Protein AF-A0A8X7V877-F1 (afdb_monomer_lite)

Radius of gyration: 15.84 Å; chains: 1; bounding box: 40×23×43 Å

Foldseek 3Di:
DDDPPVSVVVCLDLVNLQEPDCVCVCPVPVVLCDPPHVCVVSLVSSVVSNNLVSLLVVLVVCCVVVHLVSSLVSLVSNPPVDVSSLVSNLVSCVVVVNNVVSVVSVVRHDPD

Secondary structure (DSSP, 8-state):
-PPPHHHHHHTTSHHHHHHS--HHHHHT-GGGGSTT-TTHHHHHHHHHTT-HHHHHHHHHHHHHHH-HHHHHHHHGGGTTT-HHHHHHHHHHHHHTT-HHHHHHHHHH----

Organism: Brassica carinata (NCBI:txid52824)

pLDDT: mean 90.97, std 10.21, range [44.94, 98.0]

Structure (mmCIF, N/CA/C/O backbone):
data_AF-A0A8X7V877-F1
#
_entry.id   AF-A0A8X7V877-F1
#
loop_
_atom_site.group_PDB
_atom_site.id
_atom_site.type_symbol
_atom_site.label_atom_id
_atom_site.label_alt_id
_atom_site.label_comp_id
_atom_site.label_asym_id
_atom_site.label_entity_id
_atom_site.label_seq_id
_atom_site.pdbx_PDB_ins_code
_atom_site.Cartn_x
_atom_site.Cartn_y
_atom_site.Cartn_z
_atom_site.occupancy
_atom_site.B_iso_or_equiv
_atom_site.auth_seq_id
_atom_site.auth_comp_id
_atom_site.auth_asym_id
_atom_site.auth_atom_id
_atom_site.pdbx_PDB_model_num
ATOM 1 N N . MET A 1 1 ? 19.287 -13.806 -22.613 1.00 44.94 1 MET A N 1
ATOM 2 C CA . MET A 1 1 ? 18.903 -12.640 -23.441 1.00 44.94 1 MET A CA 1
ATOM 3 C C . MET A 1 1 ? 19.097 -11.386 -22.591 1.00 44.94 1 MET A C 1
ATOM 5 O O . MET A 1 1 ? 18.443 -11.283 -21.565 1.00 44.94 1 MET A O 1
ATOM 9 N N . ARG A 1 2 ? 20.043 -10.493 -22.917 1.00 54.41 2 ARG A N 1
ATOM 10 C CA . ARG A 1 2 ? 20.175 -9.194 -22.227 1.00 54.41 2 ARG A CA 1
ATOM 11 C C . ARG A 1 2 ? 19.336 -8.176 -22.994 1.00 54.41 2 ARG A C 1
ATOM 13 O O . ARG A 1 2 ? 19.546 -8.019 -24.193 1.00 54.41 2 ARG A O 1
ATOM 20 N N . ALA A 1 3 ? 18.389 -7.522 -22.327 1.00 58.69 3 ALA A N 1
ATOM 21 C CA . ALA A 1 3 ? 17.682 -6.395 -22.921 1.00 58.69 3 ALA A CA 1
ATOM 22 C C . ALA A 1 3 ? 18.712 -5.318 -23.306 1.00 58.69 3 ALA A C 1
ATOM 24 O O . ALA A 1 3 ? 19.557 -4.948 -22.491 1.00 58.69 3 ALA A O 1
ATOM 25 N N . GLY A 1 4 ? 18.689 -4.855 -24.558 1.00 68.38 4 GLY A N 1
ATOM 26 C CA . GLY A 1 4 ? 19.527 -3.732 -24.987 1.00 68.38 4 GLY A CA 1
ATOM 27 C C . GLY A 1 4 ? 19.135 -2.437 -24.266 1.00 68.38 4 GLY A C 1
ATOM 28 O O . GLY A 1 4 ? 18.082 -2.369 -23.634 1.00 68.38 4 GLY A O 1
ATOM 29 N N . LYS A 1 5 ? 19.947 -1.381 -24.402 1.00 69.44 5 LYS A N 1
ATOM 30 C CA . LYS A 1 5 ? 19.736 -0.073 -23.747 1.00 69.44 5 LYS A CA 1
ATOM 31 C C . LYS A 1 5 ? 18.295 0.455 -23.892 1.00 69.44 5 LYS A C 1
ATOM 33 O O . LYS A 1 5 ? 17.680 0.830 -22.903 1.00 69.44 5 LYS A O 1
ATOM 38 N N . ARG A 1 6 ? 17.711 0.324 -25.090 1.00 70.62 6 ARG A N 1
ATOM 39 C CA . ARG A 1 6 ? 16.306 0.675 -25.378 1.00 70.62 6 ARG A CA 1
ATOM 40 C C . ARG A 1 6 ? 15.291 -0.152 -24.579 1.00 70.62 6 ARG A C 1
ATOM 42 O O . ARG A 1 6 ? 14.302 0.386 -24.107 1.00 70.62 6 ARG A O 1
ATOM 49 N N . GLY A 1 7 ? 15.538 -1.449 -24.395 1.00 73.50 7 GLY A N 1
ATOM 50 C CA . GLY A 1 7 ? 14.686 -2.317 -23.573 1.00 73.50 7 GLY A CA 1
ATOM 51 C C . GLY A 1 7 ? 14.721 -1.939 -22.091 1.00 73.50 7 GLY A C 1
ATOM 52 O O . GLY A 1 7 ? 13.693 -1.978 -21.423 1.00 73.50 7 GLY A O 1
ATOM 53 N N . SER A 1 8 ? 15.886 -1.508 -21.598 1.00 72.69 8 SER A N 1
ATOM 54 C CA . SER A 1 8 ? 16.029 -0.984 -20.234 1.00 72.69 8 SER A CA 1
ATOM 55 C C . SER A 1 8 ? 15.346 0.372 -20.044 1.00 72.69 8 SER A C 1
ATOM 57 O O . SER A 1 8 ? 14.867 0.661 -18.956 1.00 72.69 8 SER A O 1
ATOM 59 N N . GLU A 1 9 ? 15.295 1.215 -21.073 1.00 82.69 9 GLU A N 1
ATOM 60 C CA . GLU A 1 9 ? 14.603 2.509 -21.014 1.00 82.69 9 GLU A CA 1
ATOM 61 C C . GLU A 1 9 ? 13.074 2.333 -21.005 1.00 82.69 9 GLU A C 1
ATOM 63 O O . GLU A 1 9 ? 12.373 3.059 -20.301 1.00 82.69 9 GLU A O 1
ATOM 68 N N . LEU A 1 10 ? 12.552 1.324 -21.716 1.00 86.06 10 LEU A N 1
ATOM 69 C CA . LEU A 1 10 ? 11.113 1.040 -21.788 1.00 86.06 10 LEU A CA 1
ATOM 70 C C . LEU A 1 10 ? 10.488 0.734 -20.421 1.00 86.06 10 LEU A C 1
ATOM 72 O O . LEU A 1 10 ? 9.414 1.247 -20.117 1.00 86.06 10 LEU A O 1
ATOM 76 N N . VAL A 1 11 ? 11.158 -0.051 -19.568 1.00 88.00 11 VAL A N 1
ATOM 77 C CA . VAL A 1 11 ? 10.614 -0.413 -18.242 1.00 88.00 11 VAL A CA 1
ATOM 78 C C . VAL A 1 11 ? 10.505 0.780 -17.288 1.00 88.00 11 VAL A C 1
ATOM 80 O O . VAL A 1 11 ? 9.823 0.693 -16.271 1.00 88.00 11 VAL A O 1
ATOM 83 N N . HIS A 1 12 ? 11.155 1.899 -17.613 1.00 90.75 12 HIS A N 1
ATOM 84 C CA . HIS A 1 12 ? 11.095 3.139 -16.844 1.00 90.75 12 HIS A CA 1
ATOM 85 C C . HIS A 1 12 ? 10.091 4.156 -17.400 1.00 90.75 12 HIS A C 1
ATOM 87 O O . HIS A 1 12 ? 9.992 5.257 -16.863 1.00 90.75 12 HIS A O 1
ATOM 93 N N . GLN A 1 13 ? 9.335 3.819 -18.449 1.00 94.31 13 GLN A N 1
ATOM 94 C CA . GLN A 1 13 ? 8.298 4.713 -18.955 1.00 94.31 13 GLN A CA 1
ATOM 95 C C . GLN A 1 13 ? 7.164 4.885 -17.927 1.00 94.31 13 GLN A C 1
ATOM 97 O O . GLN A 1 13 ? 6.703 3.887 -17.368 1.00 94.31 13 GLN A O 1
ATOM 102 N N . PRO A 1 14 ? 6.639 6.112 -17.730 1.00 95.38 14 PRO A N 1
ATOM 103 C CA . PRO A 1 14 ? 5.539 6.381 -16.798 1.00 95.38 14 PRO A CA 1
ATOM 104 C C . PRO A 1 14 ? 4.319 5.470 -16.982 1.00 95.38 14 PRO A C 1
ATOM 106 O O . PRO A 1 14 ? 3.749 4.976 -16.012 1.00 95.38 14 PRO A O 1
ATOM 109 N N . SER A 1 15 ? 3.934 5.203 -18.234 1.00 95.44 15 SER A N 1
ATOM 110 C CA . SER A 1 15 ? 2.802 4.332 -18.575 1.00 95.44 15 SER A CA 1
ATOM 111 C C . SER A 1 15 ? 3.014 2.881 -18.142 1.00 95.44 15 SER A C 1
ATOM 113 O O . SER A 1 15 ? 2.055 2.221 -17.741 1.00 95.44 15 SER A O 1
ATOM 115 N N . ILE A 1 16 ? 4.259 2.398 -18.201 1.00 95.69 16 ILE A N 1
ATOM 116 C CA . ILE A 1 16 ? 4.646 1.063 -17.747 1.00 95.69 16 ILE A CA 1
ATOM 117 C C . ILE A 1 16 ? 4.685 1.027 -16.225 1.00 95.69 16 ILE A C 1
ATOM 119 O O . ILE A 1 16 ? 4.041 0.165 -15.638 1.00 95.69 16 ILE A O 1
ATOM 123 N N . LEU A 1 17 ? 5.363 1.981 -15.584 1.00 97.12 17 LEU A N 1
ATOM 124 C CA . LEU A 1 17 ? 5.462 2.054 -14.122 1.00 97.12 17 LEU A CA 1
ATOM 125 C C . LEU A 1 17 ? 4.079 2.098 -13.463 1.00 97.12 17 LEU A C 1
ATOM 127 O O . LEU A 1 17 ? 3.849 1.394 -12.485 1.00 97.12 17 LEU A O 1
ATOM 131 N N . LYS A 1 18 ? 3.130 2.834 -14.052 1.00 97.00 18 LYS A N 1
ATOM 132 C CA . LYS A 1 18 ? 1.747 2.934 -13.568 1.00 97.00 18 LYS A CA 1
ATOM 133 C C . LYS A 1 18 ? 0.924 1.643 -13.709 1.00 97.00 18 LYS A C 1
ATOM 135 O O . LYS A 1 18 ? -0.058 1.486 -12.992 1.00 97.00 18 LYS A O 1
ATOM 140 N N . ARG A 1 19 ? 1.267 0.742 -14.641 1.00 96.25 19 ARG A N 1
ATOM 141 C CA . ARG A 1 19 ? 0.411 -0.404 -15.034 1.00 96.25 19 ARG A CA 1
ATOM 142 C C . ARG A 1 19 ? 1.066 -1.778 -14.910 1.00 96.25 19 ARG A C 1
ATOM 144 O O . ARG A 1 19 ? 0.390 -2.781 -15.124 1.00 96.25 19 ARG A O 1
ATOM 151 N N . CYS A 1 20 ? 2.369 -1.852 -14.660 1.00 95.69 20 CYS A N 1
ATOM 152 C CA . CYS A 1 20 ? 3.062 -3.129 -14.569 1.00 95.69 20 CYS A CA 1
ATOM 153 C C . CYS A 1 20 ? 2.559 -3.940 -13.367 1.00 95.69 20 CYS A C 1
ATOM 155 O O . CYS A 1 20 ? 2.233 -3.390 -12.315 1.00 95.69 20 CYS A O 1
ATOM 157 N N . ASN A 1 21 ? 2.509 -5.263 -13.528 1.00 95.56 21 ASN A N 1
ATOM 158 C CA . ASN A 1 21 ? 2.143 -6.164 -12.444 1.00 95.56 21 ASN A CA 1
ATOM 159 C C . ASN A 1 21 ? 3.323 -6.306 -11.473 1.00 95.56 21 ASN A C 1
ATOM 161 O O . ASN A 1 21 ? 4.312 -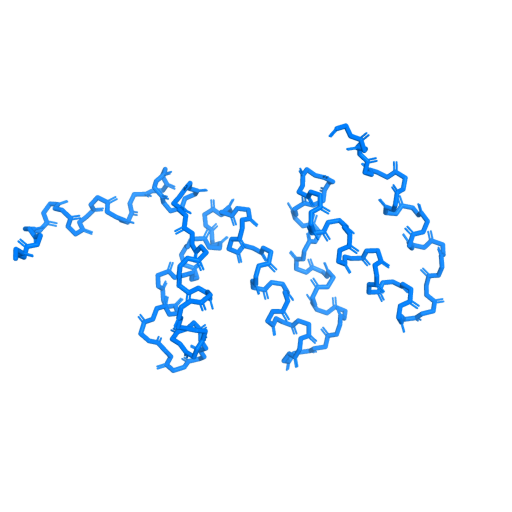6.973 -11.785 1.00 95.56 21 ASN A O 1
ATOM 165 N N . VAL A 1 22 ? 3.203 -5.695 -10.297 1.00 95.06 22 VAL A N 1
ATOM 166 C CA . VAL A 1 22 ? 4.226 -5.748 -9.242 1.00 95.06 22 VAL A CA 1
ATOM 167 C C . VAL A 1 22 ? 4.081 -6.961 -8.319 1.00 95.06 22 VAL A C 1
ATOM 169 O O . VAL A 1 22 ? 5.004 -7.258 -7.563 1.00 95.06 22 VAL A O 1
ATOM 172 N N . SER A 1 23 ? 2.975 -7.710 -8.400 1.00 93.31 23 SER A N 1
ATOM 173 C CA . SER A 1 23 ? 2.684 -8.842 -7.506 1.00 93.31 23 SER A CA 1
ATOM 174 C C . SER A 1 23 ? 3.795 -9.901 -7.452 1.00 93.31 23 SER A C 1
ATOM 176 O O . SER A 1 23 ? 4.099 -10.362 -6.355 1.00 93.31 23 SER A O 1
ATOM 178 N N . PRO A 1 24 ? 4.481 -10.273 -8.556 1.00 91.62 24 PRO A N 1
ATOM 179 C CA . PRO A 1 24 ? 5.604 -11.208 -8.478 1.00 91.62 24 PRO A CA 1
ATOM 180 C C . PRO A 1 24 ? 6.761 -10.706 -7.602 1.00 91.62 24 PRO A C 1
ATOM 182 O O . PRO A 1 24 ? 7.395 -11.503 -6.916 1.00 91.62 24 PRO A O 1
ATOM 185 N N . MET A 1 25 ? 7.017 -9.392 -7.582 1.00 91.75 25 MET A N 1
ATOM 186 C CA . MET A 1 25 ? 8.078 -8.793 -6.760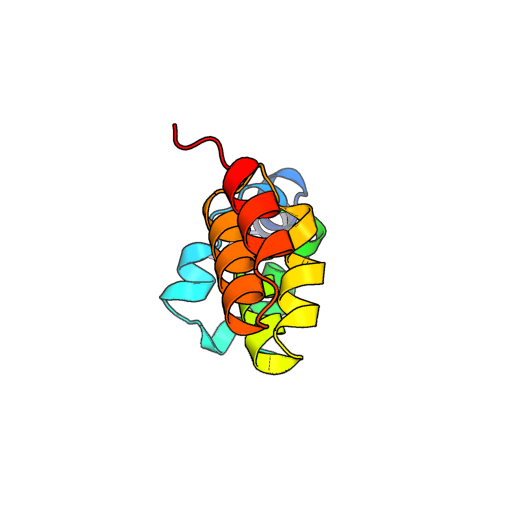 1.00 91.75 25 MET A CA 1
ATOM 187 C C . MET A 1 25 ? 7.760 -8.926 -5.268 1.00 91.75 25 MET A C 1
ATOM 18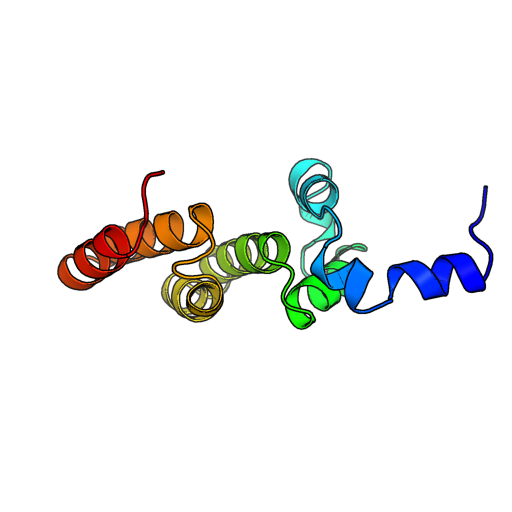9 O O . MET A 1 25 ? 8.671 -9.101 -4.464 1.00 91.75 25 MET A O 1
ATOM 193 N N . VAL A 1 26 ? 6.472 -8.880 -4.916 1.00 89.38 26 VAL A N 1
ATOM 194 C CA . VAL A 1 26 ? 5.984 -8.992 -3.537 1.00 89.38 26 VAL A CA 1
ATOM 195 C C . VAL A 1 26 ? 5.836 -10.452 -3.107 1.00 89.38 26 VAL A C 1
ATOM 19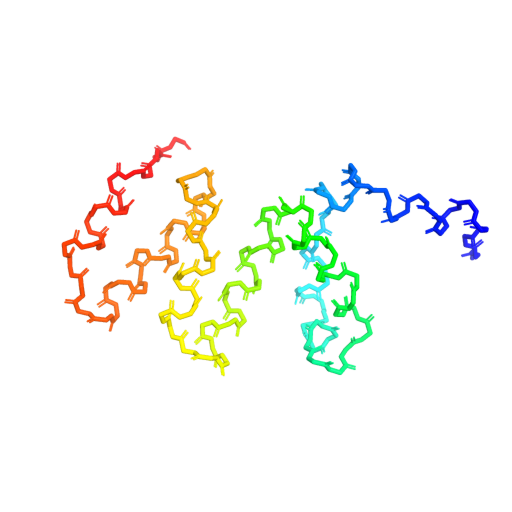7 O O . VAL A 1 26 ? 6.314 -10.825 -2.043 1.00 89.38 26 VAL A O 1
ATOM 200 N N . ASN A 1 27 ? 5.232 -11.299 -3.941 1.00 88.94 27 ASN A N 1
ATOM 201 C CA . ASN A 1 27 ? 4.843 -12.660 -3.558 1.00 88.94 27 ASN A CA 1
ATOM 202 C C . ASN A 1 27 ? 5.988 -13.674 -3.667 1.00 88.94 27 ASN A C 1
ATOM 204 O O . ASN A 1 27 ? 6.063 -14.603 -2.870 1.00 88.94 27 ASN A O 1
ATOM 208 N N . VAL A 1 28 ? 6.879 -13.520 -4.652 1.00 88.94 28 VAL A N 1
ATOM 209 C CA . VAL A 1 28 ? 7.969 -14.484 -4.891 1.00 88.94 28 VAL A CA 1
ATOM 210 C C . VAL A 1 28 ? 9.224 -14.105 -4.113 1.00 88.94 28 VAL A C 1
ATOM 212 O O . VAL A 1 28 ? 10.024 -14.960 -3.740 1.00 88.94 28 VAL A O 1
ATOM 215 N N . SER A 1 29 ? 9.449 -12.812 -3.886 1.00 85.75 29 SER A N 1
ATOM 216 C CA . SER A 1 29 ? 10.676 -12.325 -3.251 1.00 85.75 29 SER A CA 1
ATOM 217 C C . SER A 1 29 ? 10.428 -11.087 -2.383 1.00 85.75 29 SER A C 1
ATOM 219 O O . SER A 1 29 ? 11.050 -10.049 -2.614 1.00 85.75 29 SER A O 1
ATOM 221 N N . PRO A 1 30 ? 9.583 -11.187 -1.337 1.00 83.94 30 PRO A N 1
ATOM 222 C CA . PRO A 1 30 ? 9.218 -10.047 -0.490 1.00 83.94 30 PRO A CA 1
ATOM 223 C C . PRO A 1 30 ? 10.430 -9.376 0.175 1.00 83.94 30 PRO A C 1
ATOM 225 O O . PRO A 1 30 ? 10.449 -8.167 0.380 1.00 83.94 30 PRO A O 1
ATOM 228 N N . CYS A 1 31 ? 11.505 -10.116 0.464 1.00 86.62 31 CYS A N 1
ATOM 229 C CA . CYS A 1 31 ? 12.729 -9.519 1.008 1.00 86.62 31 CYS A CA 1
ATOM 230 C C . CYS A 1 31 ? 13.406 -8.535 0.032 1.00 86.62 31 CYS A C 1
ATOM 232 O O . CYS A 1 31 ? 14.085 -7.605 0.464 1.00 86.62 31 CYS A O 1
ATOM 234 N N . GLN A 1 32 ? 13.195 -8.693 -1.279 1.00 89.25 32 GLN A N 1
ATOM 235 C CA . GLN A 1 32 ? 13.796 -7.843 -2.307 1.00 89.25 32 GLN A CA 1
ATOM 236 C C . GLN A 1 32 ? 13.096 -6.483 -2.447 1.00 89.25 32 GLN A C 1
ATOM 238 O O . GLN A 1 32 ? 13.681 -5.572 -3.032 1.00 89.25 32 GLN A O 1
ATOM 243 N N . ILE A 1 33 ? 11.888 -6.312 -1.902 1.00 87.38 33 ILE A N 1
ATOM 244 C CA . ILE A 1 33 ? 11.198 -5.010 -1.836 1.00 87.38 33 ILE A CA 1
ATOM 245 C C . ILE A 1 33 ? 11.450 -4.261 -0.518 1.00 87.38 33 ILE A C 1
ATOM 247 O O . ILE A 1 33 ? 10.978 -3.135 -0.364 1.00 87.38 33 ILE A O 1
ATOM 251 N N . GLY A 1 34 ? 12.179 -4.862 0.429 1.00 85.25 34 GLY A N 1
ATOM 252 C CA . GLY A 1 34 ? 12.606 -4.211 1.669 1.00 85.25 34 GLY A CA 1
ATOM 253 C C . GLY A 1 34 ? 13.719 -3.178 1.445 1.00 85.25 34 GLY A C 1
ATOM 254 O O . GLY A 1 34 ? 14.229 -3.027 0.336 1.00 85.25 34 GLY A O 1
ATOM 255 N N . LYS A 1 35 ? 14.135 -2.471 2.508 1.00 82.62 35 LYS A N 1
ATOM 256 C CA . LYS A 1 35 ? 15.099 -1.345 2.439 1.00 82.62 35 LYS A CA 1
ATOM 257 C C . LYS A 1 35 ? 16.400 -1.652 1.677 1.00 82.62 35 LYS A C 1
ATOM 259 O O . LYS A 1 35 ? 16.922 -0.764 1.016 1.00 82.62 35 LYS A O 1
ATOM 264 N N . SER A 1 36 ? 16.916 -2.877 1.767 1.00 86.06 36 SER A N 1
ATOM 265 C CA . SER A 1 36 ? 18.168 -3.319 1.129 1.00 86.06 36 SER A CA 1
ATOM 266 C C . SER A 1 36 ? 17.963 -4.216 -0.095 1.00 86.06 36 SER A C 1
ATOM 268 O O . SER A 1 36 ? 18.925 -4.757 -0.638 1.00 86.06 36 SER A O 1
ATOM 270 N N . GLY A 1 37 ? 16.718 -4.425 -0.515 1.00 90.25 37 GLY A N 1
ATOM 271 C CA . GLY A 1 37 ? 16.396 -5.359 -1.577 1.00 90.25 37 GLY A CA 1
ATOM 272 C C . GLY A 1 37 ? 16.589 -4.766 -2.975 1.00 90.25 37 GLY A C 1
ATOM 273 O O . GLY A 1 37 ? 16.344 -3.581 -3.212 1.00 90.25 37 GLY A O 1
ATOM 274 N N . ASN A 1 38 ? 16.987 -5.606 -3.936 1.00 91.69 38 ASN A N 1
ATOM 275 C CA . ASN A 1 38 ? 17.310 -5.158 -5.297 1.00 91.69 38 ASN A CA 1
ATOM 276 C C . ASN A 1 38 ? 16.102 -4.578 -6.052 1.00 91.69 38 ASN A C 1
ATOM 278 O O . ASN A 1 38 ? 16.261 -3.839 -7.023 1.00 91.69 38 ASN A O 1
ATOM 282 N N . PHE A 1 39 ? 14.887 -4.918 -5.626 1.00 93.00 39 PHE A N 1
ATOM 283 C CA . PHE A 1 39 ? 13.646 -4.514 -6.278 1.00 93.00 39 PHE A CA 1
ATOM 284 C C . PHE A 1 39 ? 13.096 -3.192 -5.736 1.00 93.00 39 PHE A C 1
ATOM 286 O O . PHE A 1 39 ? 12.291 -2.553 -6.419 1.00 93.00 39 PHE A O 1
ATOM 293 N N . ARG A 1 40 ? 13.559 -2.741 -4.559 1.00 93.81 40 ARG A N 1
ATOM 294 C CA . ARG A 1 40 ? 13.035 -1.561 -3.851 1.00 93.81 40 ARG A CA 1
ATOM 295 C C . ARG A 1 40 ? 12.984 -0.319 -4.730 1.00 93.81 40 ARG A C 1
ATOM 297 O O . ARG A 1 40 ? 11.947 0.330 -4.806 1.00 93.81 40 ARG A O 1
ATOM 304 N N . ASN A 1 41 ? 14.079 -0.005 -5.421 1.00 94.06 41 ASN A N 1
ATOM 305 C CA . ASN A 1 41 ? 14.171 1.216 -6.225 1.00 94.06 41 ASN A CA 1
ATOM 306 C C . ASN A 1 41 ? 13.180 1.225 -7.393 1.00 94.06 41 ASN A C 1
ATOM 308 O O . ASN A 1 41 ? 12.576 2.253 -7.682 1.00 94.06 41 ASN A O 1
ATOM 312 N N . PHE A 1 42 ? 12.995 0.090 -8.070 1.00 94.56 42 PHE A N 1
ATOM 313 C CA . PHE A 1 42 ? 12.011 -0.006 -9.148 1.00 94.56 42 PHE A CA 1
ATOM 314 C C . PHE A 1 42 ? 10.580 0.039 -8.599 1.00 94.56 42 PHE A C 1
ATOM 316 O O . PHE A 1 42 ? 9.730 0.743 -9.139 1.00 94.56 42 PHE A O 1
ATOM 323 N N . PHE A 1 43 ? 10.328 -0.669 -7.498 1.00 96.12 43 PHE A N 1
ATOM 324 C CA . PHE A 1 43 ? 9.029 -0.694 -6.837 1.00 96.12 43 PHE A CA 1
ATOM 325 C C . PHE A 1 43 ? 8.593 0.707 -6.375 1.00 96.12 43 PHE A C 1
ATOM 327 O O . PHE A 1 43 ? 7.474 1.126 -6.655 1.00 96.12 43 PHE A O 1
ATOM 334 N N . LEU A 1 44 ? 9.502 1.483 -5.775 1.00 96.25 44 LEU A N 1
ATOM 335 C CA . LEU A 1 44 ? 9.232 2.865 -5.369 1.00 96.25 44 LEU A CA 1
ATOM 336 C C . LEU A 1 44 ? 8.918 3.795 -6.545 1.00 96.25 44 LEU A C 1
ATOM 338 O O . LEU A 1 44 ? 8.077 4.677 -6.404 1.00 96.25 44 LEU A O 1
ATOM 342 N N . LYS A 1 45 ? 9.512 3.573 -7.722 1.00 97.12 45 LYS A N 1
ATOM 343 C CA . LYS A 1 45 ? 9.098 4.294 -8.935 1.00 97.12 45 LYS A CA 1
ATOM 344 C C . LYS A 1 45 ? 7.661 3.947 -9.325 1.00 97.12 45 LYS A C 1
ATOM 346 O O . LYS A 1 45 ? 6.903 4.827 -9.706 1.00 97.12 45 LYS A O 1
ATOM 351 N N . CYS A 1 46 ? 7.252 2.683 -9.209 1.00 97.69 46 CYS A N 1
ATOM 352 C CA . CYS A 1 46 ? 5.860 2.299 -9.475 1.00 97.69 46 CYS A CA 1
ATOM 353 C C . CYS A 1 46 ? 4.900 3.022 -8.516 1.00 97.69 46 CYS A C 1
ATOM 355 O O . CYS A 1 46 ? 3.878 3.549 -8.951 1.00 97.69 46 CYS A O 1
ATOM 357 N N . VAL A 1 47 ? 5.269 3.114 -7.235 1.00 97.38 47 VAL A N 1
ATOM 358 C CA . VAL A 1 47 ? 4.536 3.884 -6.219 1.00 97.38 47 VAL A CA 1
ATOM 359 C C . VAL A 1 47 ? 4.433 5.368 -6.593 1.00 97.38 47 VAL A C 1
ATOM 361 O O . VAL A 1 47 ? 3.342 5.932 -6.555 1.00 97.38 47 VAL A O 1
ATOM 364 N N . GLU A 1 48 ? 5.546 5.996 -6.981 1.00 97.50 48 GLU A N 1
ATOM 365 C CA . GLU A 1 48 ? 5.608 7.409 -7.384 1.00 97.50 48 GLU A CA 1
ATOM 366 C C . GLU A 1 48 ? 4.689 7.717 -8.576 1.00 97.50 48 GLU A C 1
ATOM 368 O O . GLU A 1 48 ? 3.986 8.724 -8.578 1.00 97.50 48 GLU A O 1
ATOM 373 N N . PHE A 1 49 ? 4.622 6.812 -9.557 1.00 97.06 49 PHE A N 1
ATOM 374 C CA . PHE A 1 49 ? 3.746 6.942 -10.727 1.00 97.06 49 PHE A CA 1
ATOM 375 C C . PHE A 1 49 ? 2.294 6.490 -10.486 1.00 97.06 49 PHE A C 1
ATOM 377 O O . PHE A 1 49 ? 1.500 6.431 -11.431 1.00 97.06 49 PHE A O 1
ATOM 384 N N . GLY A 1 50 ? 1.925 6.195 -9.236 1.00 96.88 50 GLY A N 1
ATOM 385 C CA . GLY A 1 50 ? 0.553 5.864 -8.853 1.00 96.88 50 GLY A CA 1
ATOM 386 C C . GLY A 1 50 ? 0.092 4.495 -9.347 1.00 96.88 50 GLY A C 1
ATOM 387 O O . GLY A 1 50 ? -1.070 4.335 -9.718 1.00 96.88 50 GLY A O 1
ATOM 388 N N . ASN A 1 51 ? 0.993 3.512 -9.397 1.00 97.94 51 ASN A N 1
ATOM 389 C CA . ASN A 1 51 ? 0.607 2.117 -9.581 1.00 97.94 51 ASN A CA 1
ATOM 390 C C . ASN A 1 51 ? -0.204 1.652 -8.365 1.00 97.94 51 ASN A C 1
ATOM 392 O O . ASN A 1 51 ? 0.313 1.621 -7.248 1.00 97.94 51 ASN A O 1
ATOM 396 N N . ILE A 1 52 ? -1.470 1.311 -8.596 1.00 97.44 52 ILE A N 1
ATOM 397 C CA . ILE A 1 52 ? -2.455 1.087 -7.534 1.00 97.44 52 ILE A CA 1
ATOM 398 C C . ILE A 1 52 ? -2.070 -0.085 -6.617 1.00 97.44 52 ILE A C 1
ATOM 400 O O . ILE A 1 52 ? -2.153 0.044 -5.395 1.00 97.44 52 ILE A O 1
ATOM 404 N N . ASP A 1 53 ? -1.525 -1.165 -7.186 1.00 97.00 53 ASP A N 1
ATOM 405 C CA . ASP A 1 53 ? -1.052 -2.334 -6.440 1.00 97.00 53 ASP A CA 1
ATOM 406 C C . ASP A 1 53 ? 0.227 -2.010 -5.662 1.00 97.00 53 ASP A C 1
ATOM 408 O O . ASP A 1 53 ? 0.373 -2.380 -4.498 1.00 97.00 53 ASP A O 1
ATOM 412 N N . ALA A 1 54 ? 1.164 -1.276 -6.274 1.00 97.19 54 ALA A N 1
ATOM 413 C CA . ALA A 1 54 ? 2.396 -0.879 -5.593 1.00 97.19 54 ALA A CA 1
ATOM 414 C C . ALA A 1 54 ? 2.102 0.032 -4.393 1.00 97.19 54 ALA A C 1
ATOM 416 O O . ALA A 1 54 ? 2.687 -0.147 -3.325 1.00 97.19 54 ALA A O 1
ATOM 417 N N . VAL A 1 55 ? 1.168 0.975 -4.547 1.00 98.00 55 VAL A N 1
ATOM 418 C CA . VAL A 1 55 ? 0.693 1.822 -3.446 1.00 98.00 55 VAL A CA 1
ATOM 419 C C . VAL A 1 55 ? 0.069 0.975 -2.339 1.00 98.00 55 VAL A C 1
ATOM 421 O O . VAL A 1 55 ? 0.378 1.193 -1.169 1.00 98.00 55 VAL A O 1
ATOM 424 N N . TYR A 1 56 ? -0.763 -0.007 -2.691 1.00 97.56 56 TYR A N 1
ATOM 425 C CA . TYR A 1 56 ? -1.369 -0.919 -1.723 1.00 97.56 56 TYR A CA 1
ATOM 426 C C . TYR A 1 56 ? -0.315 -1.658 -0.884 1.00 97.56 56 TYR A C 1
ATOM 428 O O . TYR A 1 56 ? -0.335 -1.586 0.347 1.00 97.56 56 TYR A O 1
ATOM 436 N N . TYR A 1 57 ? 0.652 -2.306 -1.535 1.00 96.06 57 TYR A N 1
ATOM 437 C CA . TYR A 1 57 ? 1.696 -3.054 -0.834 1.00 96.06 57 TYR A CA 1
ATOM 438 C C . TYR A 1 57 ? 2.646 -2.149 -0.033 1.00 96.06 57 TYR A C 1
ATOM 440 O O . TYR A 1 57 ? 3.068 -2.522 1.061 1.00 96.06 57 TYR A O 1
ATOM 448 N N . GLU A 1 58 ? 2.967 -0.950 -0.530 1.00 96.19 58 GLU A N 1
ATOM 449 C CA . GLU A 1 58 ? 3.768 0.020 0.226 1.00 96.19 58 GLU A CA 1
ATOM 450 C C . GLU A 1 58 ? 3.017 0.538 1.458 1.00 96.19 58 GLU A C 1
ATOM 452 O O . GLU A 1 58 ? 3.629 0.703 2.510 1.00 96.19 58 GLU A O 1
ATOM 457 N N . GLY A 1 59 ? 1.701 0.741 1.367 1.00 97.06 59 GLY A N 1
ATOM 458 C CA . GLY A 1 59 ? 0.871 1.117 2.512 1.00 97.06 59 GLY A CA 1
ATOM 459 C C . GLY A 1 59 ? 0.888 0.065 3.623 1.00 97.06 59 GLY A C 1
ATOM 460 O O . GLY A 1 59 ? 1.085 0.405 4.788 1.00 97.06 59 GLY A O 1
ATOM 461 N N . LEU A 1 60 ? 0.796 -1.221 3.266 1.00 95.50 60 LEU A N 1
ATOM 462 C CA . LEU A 1 60 ? 0.973 -2.336 4.210 1.00 95.50 60 LEU A CA 1
ATOM 463 C C . LEU A 1 60 ? 2.392 -2.391 4.797 1.00 95.50 60 LEU A C 1
ATOM 465 O O . LEU A 1 60 ? 2.593 -2.638 5.988 1.00 95.50 60 LEU A O 1
ATOM 469 N N . HIS A 1 61 ? 3.412 -2.148 3.974 1.00 93.38 61 HIS A N 1
ATOM 470 C CA . HIS A 1 61 ? 4.786 -2.085 4.463 1.00 93.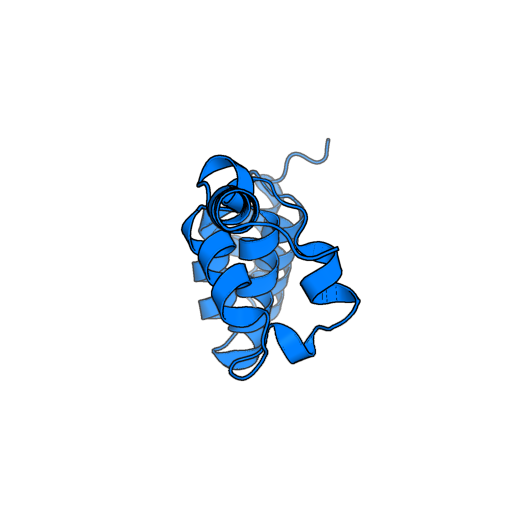38 61 HIS A CA 1
ATOM 471 C C . HIS A 1 61 ? 4.980 -0.936 5.464 1.00 93.38 61 HIS A C 1
ATOM 473 O O . HIS A 1 61 ? 5.636 -1.102 6.492 1.00 93.38 61 HIS A O 1
ATOM 479 N N . ARG A 1 62 ? 4.385 0.228 5.203 1.00 95.19 62 ARG A N 1
ATOM 480 C CA . ARG A 1 62 ? 4.432 1.381 6.105 1.00 95.19 62 ARG A CA 1
ATOM 481 C C . ARG A 1 62 ? 3.664 1.137 7.394 1.00 95.19 62 ARG A C 1
ATOM 483 O O . ARG A 1 62 ? 4.205 1.441 8.453 1.00 95.19 62 ARG A O 1
ATOM 490 N N . SER A 1 63 ? 2.488 0.510 7.334 1.00 96.69 63 SER A N 1
ATOM 491 C CA . SER A 1 63 ? 1.711 0.198 8.540 1.00 96.69 63 SER A CA 1
ATOM 492 C C . SER A 1 63 ? 2.499 -0.667 9.529 1.00 96.69 63 SER A C 1
ATOM 494 O O . SER A 1 63 ? 2.468 -0.437 10.736 1.00 96.69 63 SER A O 1
ATOM 496 N N . THR A 1 64 ? 3.274 -1.620 9.006 1.00 91.88 64 THR A N 1
ATOM 497 C CA . THR A 1 64 ? 4.083 -2.548 9.808 1.00 91.88 64 THR A CA 1
ATOM 498 C C . THR A 1 64 ? 5.418 -1.970 10.282 1.00 91.88 64 THR A C 1
ATOM 500 O O . THR A 1 64 ? 5.968 -2.456 11.267 1.00 91.88 64 THR A O 1
ATOM 503 N N . THR A 1 65 ? 5.960 -0.950 9.608 1.00 92.69 65 THR A N 1
ATOM 504 C CA . THR A 1 65 ? 7.297 -0.402 9.916 1.00 92.69 65 THR A CA 1
ATOM 505 C C . THR A 1 65 ? 7.283 0.963 10.589 1.00 92.69 65 THR A C 1
ATOM 507 O O . THR A 1 65 ? 8.224 1.282 11.313 1.00 92.69 65 THR A O 1
ATOM 510 N N . LEU A 1 66 ? 6.250 1.765 10.338 1.00 95.75 66 LEU A N 1
ATOM 511 C CA . LEU A 1 66 ? 6.100 3.140 10.820 1.00 95.75 66 LEU A CA 1
ATOM 512 C C . LEU A 1 66 ? 4.844 3.323 11.684 1.00 95.75 66 LEU A C 1
ATOM 514 O O . LEU A 1 66 ? 4.737 4.330 12.376 1.00 95.75 66 LEU A O 1
ATOM 518 N N . GLY A 1 67 ? 3.932 2.348 11.681 1.00 96.81 67 GLY A N 1
ATOM 519 C CA . GLY A 1 67 ? 2.695 2.365 12.458 1.00 96.81 67 GLY A CA 1
ATOM 520 C C . GLY A 1 67 ? 1.449 2.429 11.579 1.00 96.81 67 GLY A C 1
ATOM 521 O O . GLY A 1 67 ? 1.476 2.930 10.455 1.00 96.81 67 GLY A O 1
ATOM 522 N N . VAL A 1 68 ? 0.340 1.910 12.111 1.00 97.50 68 VAL A N 1
ATOM 523 C CA . VAL A 1 68 ? -0.935 1.742 11.392 1.00 97.50 68 VAL A CA 1
ATOM 524 C C . VAL A 1 68 ? -1.432 3.052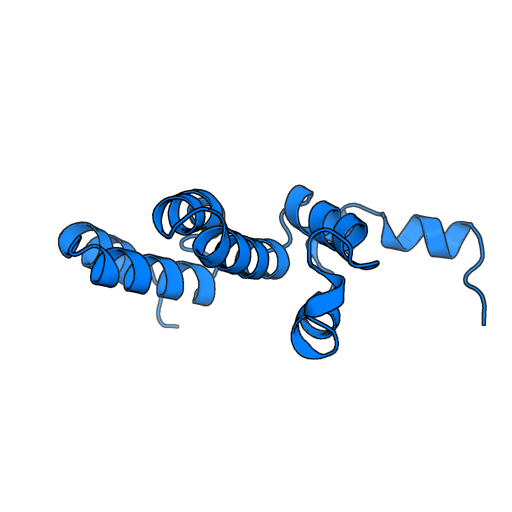 10.774 1.00 97.50 68 VAL A C 1
ATOM 526 O O . VAL A 1 68 ? -1.862 3.055 9.624 1.00 97.50 68 VAL A O 1
ATOM 529 N N . GLU A 1 69 ? -1.305 4.165 11.493 1.00 97.38 69 GLU A N 1
ATOM 530 C CA . GLU A 1 69 ? -1.748 5.495 11.053 1.00 97.38 69 GLU A CA 1
ATOM 531 C C . GLU A 1 69 ? -1.004 5.982 9.801 1.00 97.38 69 GLU A C 1
ATOM 533 O O . GLU A 1 69 ? -1.625 6.512 8.884 1.00 97.38 69 GLU A O 1
ATOM 538 N N . GLU A 1 70 ? 0.305 5.733 9.701 1.00 97.88 70 GLU A N 1
ATOM 539 C CA . GLU A 1 70 ? 1.082 6.050 8.494 1.00 97.88 70 GLU A CA 1
ATOM 540 C C . GLU A 1 70 ? 0.647 5.175 7.309 1.00 97.88 70 GLU A C 1
ATOM 542 O O . GLU A 1 70 ? 0.597 5.636 6.169 1.00 97.88 70 GLU A O 1
ATOM 547 N N . GLY A 1 71 ? 0.284 3.917 7.577 1.00 97.88 71 GLY A N 1
ATOM 548 C CA . GLY A 1 71 ? -0.331 3.040 6.584 1.00 97.88 71 GLY A CA 1
ATOM 549 C C . GLY A 1 71 ? -1.652 3.597 6.051 1.00 97.88 71 GLY A C 1
ATOM 550 O O . GLY A 1 71 ? -1.835 3.646 4.835 1.00 97.88 71 GLY A O 1
ATOM 551 N N . ILE A 1 72 ? -2.539 4.056 6.943 1.00 98.00 72 ILE A N 1
ATOM 552 C CA . ILE A 1 72 ? -3.815 4.693 6.579 1.00 98.00 72 ILE A CA 1
ATOM 553 C C . ILE A 1 72 ? -3.559 5.919 5.700 1.00 98.00 72 ILE A C 1
ATOM 555 O O . ILE A 1 72 ? -3.987 5.924 4.546 1.00 98.00 72 ILE A O 1
ATOM 559 N N . ASN A 1 73 ? -2.794 6.897 6.199 1.00 97.69 73 ASN A N 1
ATOM 560 C CA . ASN A 1 73 ? -2.491 8.146 5.489 1.00 97.69 73 ASN A CA 1
ATOM 561 C C . ASN A 1 73 ? -1.924 7.884 4.088 1.00 97.69 73 ASN A C 1
ATOM 563 O O . ASN A 1 73 ? -2.204 8.592 3.121 1.00 97.69 73 ASN A O 1
ATOM 567 N N . PHE A 1 74 ? -1.096 6.847 3.957 1.00 98.00 74 PHE A N 1
ATOM 568 C CA . PHE A 1 74 ? -0.525 6.489 2.673 1.00 98.00 74 PHE A CA 1
ATOM 569 C C . PHE A 1 74 ? -1.563 5.905 1.704 1.00 98.00 74 PHE A C 1
ATOM 571 O O . PHE A 1 74 ? -1.541 6.245 0.515 1.00 98.00 74 PHE A O 1
ATOM 578 N N . LEU A 1 75 ? -2.448 5.036 2.202 1.00 97.56 75 LEU A N 1
ATOM 579 C CA . LEU A 1 75 ? -3.457 4.310 1.429 1.00 97.56 75 LEU A CA 1
ATOM 580 C C . LEU A 1 75 ? -4.658 5.167 1.015 1.00 97.56 75 LEU A C 1
ATOM 582 O O . LEU A 1 75 ? -5.322 4.795 0.049 1.00 97.56 75 LEU A O 1
ATOM 586 N N . GLU A 1 76 ? -4.900 6.317 1.651 1.00 94.25 76 GLU A N 1
ATOM 587 C CA . GLU A 1 76 ? -5.987 7.245 1.285 1.00 94.25 76 GLU A CA 1
ATOM 588 C C . GLU A 1 76 ? -6.003 7.583 -0.214 1.00 94.25 76 GLU A C 1
ATOM 590 O O . GLU A 1 76 ? -7.065 7.669 -0.824 1.00 94.25 76 GLU A O 1
ATOM 595 N N . ARG A 1 77 ? -4.829 7.669 -0.856 1.00 94.81 77 ARG A N 1
ATOM 596 C CA . ARG A 1 77 ? -4.707 7.955 -2.299 1.00 94.81 77 ARG A CA 1
ATOM 597 C C . ARG A 1 77 ? -5.346 6.905 -3.220 1.00 94.81 77 ARG A C 1
ATOM 599 O O . ARG A 1 77 ? -5.535 7.174 -4.403 1.00 94.81 77 ARG A O 1
ATOM 606 N N . ASN A 1 78 ? -5.604 5.704 -2.707 1.00 95.88 78 ASN A N 1
ATOM 607 C CA . ASN A 1 78 ? -6.203 4.594 -3.446 1.00 95.88 78 ASN A CA 1
ATOM 608 C C . ASN A 1 78 ? -7.711 4.453 -3.185 1.00 95.88 78 ASN A C 1
ATOM 610 O O . ASN A 1 78 ? -8.382 3.711 -3.904 1.00 95.88 78 ASN A O 1
ATOM 614 N N . ILE A 1 79 ? -8.243 5.131 -2.169 1.00 92.50 79 ILE A N 1
ATOM 615 C CA . ILE A 1 79 ? -9.644 5.026 -1.759 1.00 92.50 79 ILE A CA 1
ATOM 616 C C . ILE A 1 79 ? -10.500 6.001 -2.587 1.00 92.50 79 ILE A C 1
ATOM 618 O O . ILE A 1 79 ? -10.034 7.088 -2.930 1.00 92.50 79 ILE A O 1
ATOM 622 N N . PRO A 1 80 ? -11.743 5.636 -2.955 1.00 92.25 80 PRO A N 1
ATOM 623 C CA . PRO A 1 80 ? -12.368 4.318 -2.786 1.00 92.25 80 PRO A CA 1
ATOM 624 C C . PRO A 1 80 ? -12.110 3.355 -3.953 1.00 92.25 80 PRO A C 1
ATOM 626 O O . PRO A 1 80 ? -12.609 2.234 -3.959 1.00 92.25 80 PRO A O 1
ATOM 629 N N . THR A 1 81 ? -11.336 3.790 -4.948 1.00 92.12 81 THR A N 1
ATOM 630 C CA . THR A 1 81 ? -11.175 3.105 -6.240 1.00 92.12 81 THR A CA 1
ATOM 631 C C . THR A 1 81 ? -10.582 1.698 -6.114 1.00 92.12 81 THR A C 1
ATOM 633 O O . THR A 1 81 ? -10.927 0.809 -6.890 1.00 92.12 81 THR A O 1
ATOM 636 N N . HIS A 1 82 ? -9.676 1.478 -5.160 1.00 94.25 82 HIS A N 1
ATOM 637 C CA . HIS A 1 82 ? -9.037 0.186 -4.942 1.00 94.25 82 HIS A CA 1
ATOM 638 C C . HIS A 1 82 ? -9.660 -0.552 -3.758 1.00 94.25 82 HIS A C 1
ATOM 640 O O . HIS A 1 82 ? -9.324 -0.278 -2.605 1.00 94.25 82 HIS A O 1
ATOM 646 N N . VAL A 1 83 ? -10.497 -1.549 -4.048 1.00 94.00 83 VAL A N 1
ATOM 647 C CA . VAL A 1 83 ? -11.241 -2.327 -3.040 1.00 94.00 83 VAL A CA 1
ATOM 648 C C . VAL A 1 83 ? -10.342 -2.859 -1.918 1.00 94.00 83 VAL A C 1
ATOM 650 O O . VAL A 1 83 ? -10.683 -2.724 -0.747 1.00 94.00 83 VAL A O 1
ATOM 653 N N . LEU A 1 84 ? -9.164 -3.407 -2.242 1.00 94.44 84 LEU A N 1
ATOM 654 C CA . LEU A 1 84 ? -8.256 -3.946 -1.221 1.00 94.44 84 LEU A CA 1
ATOM 655 C C . LEU A 1 84 ? -7.647 -2.858 -0.328 1.00 94.44 84 LEU A C 1
ATOM 657 O O . LEU A 1 84 ? -7.454 -3.092 0.862 1.00 94.44 84 LEU A O 1
ATOM 661 N N . SER A 1 85 ? -7.343 -1.673 -0.870 1.00 96.38 85 SER A N 1
ATOM 662 C CA . SER A 1 85 ? -6.856 -0.553 -0.051 1.00 96.38 85 SER A CA 1
ATOM 663 C C . SER A 1 85 ? -7.950 -0.041 0.874 1.00 96.38 85 SER A C 1
ATOM 665 O O . SER A 1 85 ? -7.676 0.180 2.049 1.00 96.38 85 SER A O 1
ATOM 667 N N . THR A 1 86 ? -9.176 0.097 0.366 1.00 96.12 86 THR A N 1
ATOM 668 C CA . THR A 1 86 ? -10.331 0.530 1.157 1.00 96.12 86 THR A CA 1
ATOM 669 C C . THR A 1 86 ? -10.608 -0.445 2.301 1.00 96.12 86 THR A C 1
ATOM 671 O O . THR A 1 86 ? -10.681 -0.025 3.450 1.00 96.12 86 THR A O 1
ATOM 674 N N . LEU A 1 87 ? -10.635 -1.752 2.015 1.00 95.06 87 LEU A N 1
ATOM 675 C CA . LEU A 1 87 ? -10.780 -2.811 3.020 1.00 95.06 87 LEU A CA 1
ATOM 676 C C . LEU A 1 87 ? -9.695 -2.767 4.100 1.00 95.06 87 LEU A C 1
ATOM 678 O O . LEU A 1 87 ? -9.983 -2.913 5.283 1.00 95.06 87 LEU A O 1
ATOM 682 N N . VAL A 1 88 ? -8.434 -2.585 3.709 1.00 96.31 88 VAL A N 1
ATOM 683 C CA . VAL A 1 88 ? -7.330 -2.525 4.675 1.00 96.31 88 VAL A CA 1
ATOM 684 C C . VAL A 1 88 ? -7.438 -1.294 5.570 1.00 96.31 88 VAL A C 1
ATOM 686 O O . VAL A 1 88 ? -7.198 -1.405 6.769 1.00 96.31 88 VAL A O 1
ATOM 689 N N . VAL A 1 89 ? -7.808 -0.137 5.019 1.00 97.06 89 VAL A N 1
ATOM 690 C CA . VAL A 1 89 ? -7.993 1.082 5.816 1.00 97.06 89 VAL A CA 1
ATOM 691 C C . VAL A 1 89 ? -9.183 0.956 6.766 1.00 97.06 89 VAL A C 1
ATOM 693 O O . VAL A 1 89 ? -9.053 1.333 7.927 1.00 97.06 89 VAL A O 1
ATOM 696 N N . ASP A 1 90 ? -10.289 0.359 6.322 1.00 96.31 90 ASP A N 1
ATOM 697 C CA . ASP A 1 90 ? -11.431 0.022 7.179 1.00 96.31 90 ASP A CA 1
ATOM 698 C C . ASP A 1 90 ? -11.003 -0.865 8.366 1.00 96.31 90 ASP A C 1
ATOM 700 O O . ASP A 1 90 ? -11.191 -0.501 9.528 1.00 96.31 90 ASP A O 1
ATOM 704 N N . ILE A 1 91 ? -10.291 -1.967 8.093 1.00 96.50 91 ILE A N 1
ATOM 705 C CA . ILE A 1 91 ? -9.735 -2.855 9.131 1.00 96.50 91 ILE A CA 1
ATOM 706 C C . ILE A 1 91 ? -8.799 -2.092 10.078 1.00 96.50 91 ILE A C 1
ATOM 708 O O . ILE A 1 91 ? -8.846 -2.292 11.291 1.00 96.50 91 ILE A O 1
ATOM 712 N N . PHE A 1 92 ? -7.947 -1.210 9.555 1.00 97.56 92 PHE A N 1
ATOM 713 C CA . PHE A 1 92 ? -7.052 -0.405 10.382 1.00 97.56 92 PHE A CA 1
ATOM 714 C C . PHE A 1 92 ? -7.811 0.551 11.305 1.00 97.56 92 PHE A C 1
ATOM 716 O O . PHE A 1 92 ? -7.442 0.660 12.474 1.00 97.56 92 PHE A O 1
ATOM 723 N N . TYR A 1 93 ? -8.885 1.190 10.837 1.00 97.94 93 TYR A N 1
ATOM 724 C CA . TYR A 1 93 ? -9.744 2.002 11.699 1.00 97.94 93 TYR A CA 1
ATOM 725 C C . TYR A 1 93 ? -10.409 1.165 12.798 1.00 97.94 93 TYR A C 1
ATOM 727 O O . TYR A 1 93 ? -10.379 1.573 13.961 1.00 97.94 93 TYR A O 1
ATOM 735 N N . VAL A 1 94 ? -10.894 -0.042 12.482 1.00 96.69 94 VAL A N 1
ATOM 736 C CA . VAL A 1 94 ? -11.407 -0.987 13.492 1.00 96.69 94 VAL A CA 1
ATOM 737 C C . VAL A 1 94 ? -10.333 -1.318 14.535 1.00 96.69 94 VAL A C 1
ATOM 739 O O . VAL A 1 94 ? -10.592 -1.229 15.734 1.00 96.69 94 VAL A O 1
ATOM 742 N N . CYS A 1 95 ? -9.103 -1.636 14.115 1.00 95.81 95 CYS A N 1
ATOM 743 C CA . CYS A 1 95 ? -7.997 -1.940 15.031 1.00 95.81 95 CYS A CA 1
ATOM 744 C C . CYS A 1 95 ? -7.603 -0.762 15.938 1.00 95.81 95 CYS A C 1
ATOM 746 O O . CYS A 1 95 ? -7.072 -0.985 17.024 1.00 95.81 95 CYS A O 1
ATOM 748 N N . LEU A 1 96 ? -7.846 0.477 15.505 1.00 97.12 96 LEU A N 1
ATOM 749 C CA . LEU A 1 96 ? -7.600 1.687 16.292 1.00 97.12 96 LEU A CA 1
ATOM 750 C C . LEU A 1 96 ? -8.787 2.078 17.192 1.00 97.12 96 LEU A C 1
ATOM 752 O O . LEU A 1 96 ? -8.698 3.087 17.890 1.00 97.12 96 LEU A O 1
ATOM 756 N N . GLY A 1 97 ? -9.893 1.323 17.179 1.00 97.44 97 GLY A N 1
ATOM 757 C CA . GLY A 1 97 ? -11.122 1.675 17.902 1.00 97.44 97 GLY A CA 1
ATOM 758 C C . GLY A 1 97 ? -11.873 2.868 17.296 1.00 97.44 97 GLY A C 1
ATOM 759 O O . GLY A 1 97 ? -12.660 3.518 17.979 1.00 97.44 97 GLY A O 1
ATOM 760 N N . LYS A 1 98 ? -11.615 3.178 16.021 1.00 97.75 98 LYS A N 1
ATOM 761 C CA . LYS A 1 98 ? -12.198 4.295 15.267 1.00 97.75 98 LYS A CA 1
ATOM 762 C C . LYS A 1 98 ? -13.389 3.816 14.434 1.00 97.75 98 LYS A C 1
ATOM 764 O O . LYS A 1 98 ? -13.339 3.752 13.208 1.00 97.75 98 LYS A O 1
ATOM 769 N N . GLU A 1 99 ? -14.452 3.404 15.122 1.00 95.81 99 GLU A N 1
ATOM 770 C CA . GLU A 1 99 ? -15.614 2.750 14.499 1.00 95.81 99 GLU A CA 1
ATOM 771 C C . GLU A 1 99 ? -16.346 3.645 13.487 1.00 95.81 99 GLU A C 1
ATOM 773 O O . GLU A 1 99 ? -16.804 3.163 12.453 1.00 95.81 99 GLU A O 1
ATOM 778 N N . MET A 1 100 ? -16.437 4.953 13.746 1.00 96.62 100 MET A N 1
ATOM 779 C CA . MET A 1 100 ? -17.128 5.884 12.847 1.00 96.62 100 MET A CA 1
ATOM 780 C C . MET A 1 100 ? -16.370 6.074 11.529 1.00 96.62 100 MET A C 1
ATOM 782 O O . MET A 1 100 ? -16.982 6.121 10.458 1.00 96.62 100 MET A O 1
ATOM 786 N N . GLU A 1 101 ? -15.043 6.156 11.590 1.00 96.06 101 GLU A N 1
ATOM 787 C CA . GLU A 1 101 ? -14.179 6.220 10.417 1.00 96.06 101 GLU A CA 1
ATOM 788 C C . GLU A 1 101 ? -14.232 4.917 9.614 1.00 96.06 101 GLU A C 1
ATOM 790 O O . GLU A 1 101 ? -14.384 4.975 8.395 1.00 96.06 101 GLU A O 1
ATOM 795 N N . ALA A 1 102 ? -14.210 3.760 10.287 1.00 95.19 102 ALA A N 1
ATOM 796 C CA . ALA A 1 102 ? -14.398 2.454 9.653 1.00 95.19 102 ALA A CA 1
ATOM 797 C C . ALA A 1 102 ? -15.722 2.401 8.864 1.00 95.19 102 ALA A C 1
ATOM 799 O O . ALA A 1 102 ? -15.724 2.239 7.644 1.00 95.19 102 ALA A O 1
ATOM 800 N N . ILE A 1 103 ? -16.856 2.697 9.515 1.00 93.50 103 ILE A N 1
ATOM 801 C CA . ILE A 1 103 ? -18.179 2.729 8.861 1.00 93.50 103 ILE A CA 1
ATOM 802 C C . ILE A 1 103 ? -18.181 3.662 7.643 1.00 93.50 103 ILE A C 1
ATOM 804 O O . ILE A 1 103 ? -18.732 3.315 6.595 1.00 93.50 103 ILE A O 1
ATOM 808 N N . THR A 1 104 ? -17.559 4.835 7.766 1.00 93.56 104 THR A N 1
ATOM 809 C CA . THR A 1 104 ? -17.482 5.812 6.673 1.00 93.56 104 THR A CA 1
ATOM 810 C C . THR A 1 104 ? -16.715 5.250 5.478 1.00 93.56 104 THR A C 1
ATOM 812 O O . THR A 1 104 ? -17.181 5.366 4.347 1.00 93.56 104 THR A O 1
ATOM 815 N N . VAL A 1 105 ? -15.564 4.618 5.710 1.00 92.62 105 VAL A N 1
ATOM 816 C CA . VAL A 1 105 ? -14.754 3.995 4.652 1.00 92.62 105 VAL A CA 1
ATOM 817 C C . VAL A 1 105 ? -15.485 2.810 4.024 1.00 92.62 105 VAL A C 1
ATOM 819 O O . VAL A 1 105 ? -15.542 2.706 2.798 1.00 92.62 105 VAL A O 1
ATOM 822 N N . PHE A 1 106 ? -16.112 1.958 4.836 1.00 89.19 106 PHE A N 1
ATOM 823 C CA . PHE A 1 106 ? -16.886 0.808 4.370 1.00 89.19 106 PHE A CA 1
ATOM 824 C C . PHE A 1 106 ? -18.024 1.213 3.420 1.00 89.19 106 PHE A C 1
ATOM 826 O O . PHE A 1 106 ? -18.258 0.557 2.404 1.00 89.19 106 PHE A O 1
ATOM 833 N N . GLN A 1 107 ? -18.709 2.324 3.705 1.00 90.50 107 GLN A N 1
ATOM 834 C CA . GLN A 1 107 ? -19.788 2.855 2.862 1.00 90.50 107 GLN A CA 1
ATOM 835 C C . GLN A 1 107 ? -19.308 3.398 1.510 1.00 90.50 107 GLN A C 1
ATOM 837 O O . GLN A 1 107 ? -20.109 3.501 0.581 1.00 90.50 107 GLN A O 1
ATOM 842 N N . GLN A 1 108 ? -18.026 3.743 1.376 1.00 85.31 108 GLN A N 1
ATOM 843 C CA . GLN A 1 108 ? -17.459 4.217 0.111 1.00 85.31 108 GLN A CA 1
ATOM 844 C C . GLN A 1 108 ? -17.117 3.070 -0.851 1.00 85.31 108 GLN A C 1
ATOM 846 O O . GLN A 1 108 ? -16.895 3.315 -2.038 1.00 85.31 108 GLN A O 1
ATOM 851 N N . CYS A 1 109 ? -17.068 1.826 -0.369 1.00 76.81 109 CYS A N 1
ATOM 852 C CA . CYS A 1 109 ? -16.811 0.664 -1.208 1.00 76.81 109 CYS A CA 1
ATOM 853 C C . CYS A 1 109 ? -18.046 0.310 -2.050 1.00 76.81 109 CYS A C 1
ATOM 855 O O . CYS A 1 109 ? -19.074 -0.120 -1.526 1.00 76.81 109 CYS A O 1
ATOM 857 N N . GLU A 1 110 ? -17.932 0.409 -3.377 1.00 66.25 110 GLU A N 1
ATOM 858 C CA . GLU A 1 110 ? -18.872 -0.265 -4.274 1.00 66.25 110 GLU A CA 1
ATOM 859 C C . GLU A 1 110 ? -18.554 -1.769 -4.289 1.00 66.25 110 GLU A C 1
ATOM 861 O O . GLU A 1 110 ? -17.623 -2.214 -4.958 1.00 66.25 110 GLU A O 1
ATOM 866 N N . TRP A 1 111 ? -19.331 -2.561 -3.548 1.00 67.69 111 TRP A N 1
ATOM 867 C CA . TRP A 1 111 ? -19.302 -4.029 -3.593 1.00 67.69 111 TRP A CA 1
ATOM 868 C C . TRP A 1 111 ? -19.958 -4.528 -4.888 1.00 67.69 111 TRP A C 1
ATOM 870 O O . TRP A 1 111 ? -21.085 -5.026 -4.868 1.00 67.69 111 TRP A O 1
ATOM 880 N N . ARG A 1 112 ? -19.312 -4.300 -6.030 1.00 54.62 112 ARG A N 1
ATOM 881 C CA . ARG A 1 112 ? -19.779 -4.762 -7.344 1.00 54.62 112 ARG A CA 1
ATOM 882 C C . ARG A 1 112 ? -18.938 -5.914 -7.865 1.00 54.62 112 ARG A C 1
ATOM 884 O O . ARG A 1 112 ? -17.698 -5.846 -7.728 1.00 54.62 112 ARG A O 1
#

Sequence (112 aa):
MRAGKRGSELVHQPSILKRCNVSPMVNVSPCQIGKSGNFRNFFLKCVEFGNIDAVYYEGLHRSTTLGVEEGINFLERNIPTHVLSTLVVDIFYVCLGKEMEAITVFQQCEWR